Protein AF-A0A1X1XR29-F1 (afdb_monomer_lite)

Foldseek 3Di:
DEDQDPDDCVLCVLLVHDYDYCPADDPPPDQDQADEEEPVCCVPPPRVVVVQVVQPPPPRHFYWYFDDDDDPPAPPAKDKDKDFDDPSSLVSNLVSCVVVVHDSVPRDRIGITIGHPSNVVVVVVD

pLDDT: mean 74.14, std 12.96, range [48.75, 95.06]

Structure (mmCIF, N/CA/C/O backbone):
data_AF-A0A1X1XR29-F1
#
_entry.id   AF-A0A1X1XR29-F1
#
loop_
_atom_site.group_PDB
_atom_site.id
_atom_site.type_symbol
_atom_site.label_atom_id
_atom_site.label_alt_id
_atom_site.label_comp_id
_atom_site.label_asym_id
_atom_site.label_entity_id
_atom_site.label_seq_id
_atom_site.pdbx_PDB_ins_code
_atom_site.Cartn_x
_at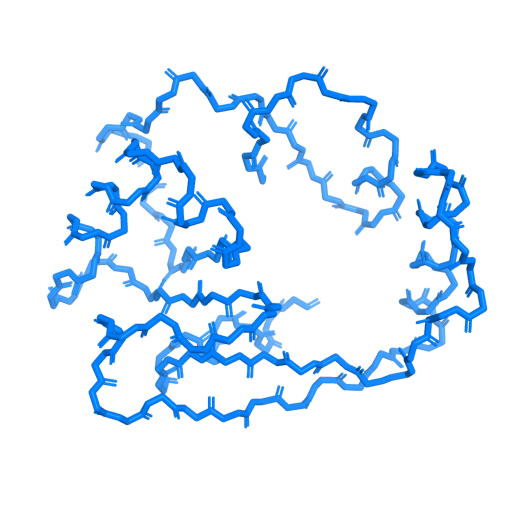om_site.Cartn_y
_atom_site.Cartn_z
_atom_site.occupancy
_atom_site.B_iso_or_equiv
_atom_site.auth_seq_id
_atom_site.auth_comp_id
_atom_site.auth_asym_id
_atom_site.auth_atom_id
_atom_site.pdbx_PDB_model_num
ATOM 1 N N . MET A 1 1 ? 1.483 7.419 -5.068 1.00 75.06 1 MET A N 1
ATOM 2 C CA . MET A 1 1 ? 1.705 5.954 -4.983 1.00 75.06 1 MET A CA 1
ATOM 3 C C . MET A 1 1 ? 2.216 5.482 -6.327 1.00 75.06 1 MET A C 1
ATOM 5 O O . MET A 1 1 ? 1.632 5.866 -7.328 1.00 75.06 1 MET A O 1
ATOM 9 N N . TYR A 1 2 ? 3.272 4.674 -6.364 1.00 73.75 2 TYR A N 1
ATOM 10 C CA . TYR A 1 2 ? 3.793 4.146 -7.624 1.00 73.75 2 TYR A CA 1
ATOM 11 C C . TYR A 1 2 ? 3.166 2.790 -7.955 1.00 73.75 2 TYR A C 1
ATOM 13 O O . TYR A 1 2 ? 3.081 1.921 -7.086 1.00 73.75 2 TYR A O 1
ATOM 21 N N . LEU A 1 3 ? 2.747 2.606 -9.205 1.00 71.94 3 LEU A N 1
ATOM 22 C CA . LEU A 1 3 ? 2.273 1.328 -9.734 1.00 71.94 3 LEU A CA 1
ATOM 23 C C . LEU A 1 3 ? 3.355 0.683 -10.596 1.00 71.94 3 LEU A C 1
ATOM 25 O O . LEU A 1 3 ? 3.926 1.340 -11.457 1.00 71.94 3 LEU A O 1
ATOM 29 N N . ALA A 1 4 ? 3.621 -0.606 -10.395 1.00 67.62 4 ALA A N 1
ATOM 30 C CA . ALA A 1 4 ? 4.598 -1.336 -11.209 1.00 67.62 4 ALA A CA 1
ATOM 31 C C . ALA A 1 4 ? 4.098 -1.634 -12.632 1.00 67.62 4 ALA A C 1
ATOM 33 O O . ALA A 1 4 ? 4.896 -1.809 -13.545 1.00 67.62 4 ALA A O 1
ATOM 34 N N . GLU A 1 5 ? 2.779 -1.674 -12.819 1.00 68.38 5 GLU A N 1
ATOM 35 C CA . GLU A 1 5 ? 2.125 -1.873 -14.109 1.00 68.38 5 GLU A CA 1
ATOM 36 C C . GLU A 1 5 ? 1.006 -0.846 -14.276 1.00 68.38 5 GLU A C 1
ATOM 38 O O . GLU A 1 5 ? 0.343 -0.474 -13.303 1.00 68.38 5 GLU A O 1
ATOM 43 N N . CYS A 1 6 ? 0.750 -0.422 -15.516 1.00 60.03 6 CYS A N 1
ATOM 44 C CA . CYS A 1 6 ? -0.409 0.402 -15.839 1.00 60.03 6 CYS A CA 1
ATOM 45 C C . CYS A 1 6 ? -1.663 -0.478 -15.779 1.00 60.03 6 CYS A C 1
ATOM 47 O O . CYS A 1 6 ? -2.039 -1.130 -16.754 1.00 60.03 6 CYS A O 1
ATOM 49 N N . ARG A 1 7 ? -2.274 -0.542 -14.596 1.00 67.19 7 ARG A N 1
ATOM 50 C CA . ARG A 1 7 ? -3.594 -1.132 -14.378 1.00 67.19 7 ARG A CA 1
ATOM 51 C C . ARG A 1 7 ? -4.606 -0.038 -14.100 1.00 67.19 7 ARG A C 1
ATOM 53 O O . ARG A 1 7 ? -4.249 1.094 -13.788 1.00 67.19 7 ARG A O 1
ATOM 60 N N . ASP A 1 8 ? -5.870 -0.423 -14.223 1.00 81.75 8 ASP A N 1
ATOM 61 C CA . ASP A 1 8 ? -7.010 0.362 -13.778 1.00 81.75 8 ASP A CA 1
ATOM 62 C C . ASP A 1 8 ? -6.758 0.939 -12.374 1.00 81.75 8 ASP A C 1
ATOM 64 O O . ASP A 1 8 ? -6.662 0.208 -11.390 1.00 81.75 8 ASP A O 1
ATOM 68 N N . ASP A 1 9 ? -6.617 2.259 -12.304 1.00 86.94 9 ASP A N 1
ATOM 69 C CA . ASP A 1 9 ? -6.292 3.026 -11.105 1.00 86.94 9 ASP A CA 1
ATOM 70 C C . ASP A 1 9 ? -7.549 3.451 -10.326 1.00 86.94 9 ASP A C 1
ATOM 72 O O . ASP A 1 9 ? -7.441 4.048 -9.250 1.00 86.94 9 ASP A O 1
ATOM 76 N N . ARG A 1 10 ? -8.756 3.121 -10.819 1.00 90.12 10 ARG A N 1
ATOM 77 C CA . ARG A 1 10 ? -10.022 3.392 -10.116 1.00 90.12 10 ARG A CA 1
ATOM 78 C C . ARG A 1 10 ? -10.021 2.900 -8.661 1.00 90.12 10 ARG A C 1
ATOM 80 O O . ARG A 1 10 ? -10.473 3.675 -7.817 1.00 90.12 10 ARG A O 1
ATOM 87 N N . PRO A 1 11 ? -9.507 1.698 -8.315 1.00 90.94 11 PRO A N 1
ATOM 88 C CA . PRO A 1 11 ? -9.437 1.259 -6.921 1.00 90.94 11 PRO A CA 1
ATOM 89 C C . PRO A 1 11 ? -8.642 2.222 -6.032 1.00 90.94 11 PRO A C 1
ATOM 91 O O . PRO A 1 11 ? -9.069 2.532 -4.924 1.00 90.94 11 PRO A O 1
ATOM 94 N N . LEU A 1 12 ? -7.522 2.755 -6.528 1.00 88.75 12 LEU A N 1
ATOM 95 C CA . LEU A 1 12 ? -6.669 3.682 -5.778 1.00 88.75 12 LEU A CA 1
ATOM 96 C C . LEU A 1 12 ? -7.330 5.048 -5.621 1.00 88.75 12 LEU A C 1
ATOM 98 O O . LEU A 1 12 ? -7.318 5.613 -4.530 1.00 88.75 12 LEU A O 1
ATOM 102 N N . ARG A 1 13 ? -7.998 5.532 -6.673 1.00 90.00 13 ARG A N 1
ATOM 103 C CA . ARG A 1 13 ? -8.789 6.766 -6.608 1.00 90.00 13 ARG A CA 1
ATOM 104 C C . ARG A 1 13 ? -9.925 6.674 -5.589 1.00 90.00 13 ARG A C 1
ATOM 106 O O . ARG A 1 13 ? -10.164 7.639 -4.871 1.00 90.00 13 ARG A O 1
ATOM 113 N N . ILE A 1 14 ? -10.593 5.522 -5.482 1.00 92.81 14 ILE A N 1
ATOM 114 C CA . ILE A 1 14 ? -11.631 5.279 -4.464 1.00 92.81 14 ILE A CA 1
ATOM 115 C C . ILE A 1 14 ? -11.049 5.344 -3.044 1.00 92.81 14 ILE A C 1
ATOM 117 O O . ILE A 1 14 ? -11.706 5.857 -2.142 1.00 92.81 14 ILE A O 1
ATOM 121 N N . LEU A 1 15 ? -9.812 4.879 -2.849 1.00 89.88 15 LEU A N 1
ATOM 122 C CA . LEU A 1 15 ? -9.086 5.002 -1.579 1.00 89.88 15 LEU A CA 1
ATOM 123 C C . LEU A 1 15 ? -8.538 6.418 -1.320 1.00 89.88 15 LEU A C 1
ATOM 125 O O . LEU A 1 15 ? -7.901 6.642 -0.297 1.00 89.88 15 LEU A O 1
ATOM 129 N N . GLY A 1 16 ? -8.759 7.375 -2.228 1.00 88.12 16 GLY A N 1
ATOM 130 C CA . GLY A 1 16 ? -8.219 8.733 -2.121 1.00 88.12 16 GLY A CA 1
ATOM 131 C C . GLY A 1 16 ? -6.724 8.832 -2.439 1.00 88.12 16 GLY A C 1
ATOM 132 O O . GLY A 1 16 ? -6.089 9.834 -2.112 1.00 88.12 16 GLY A O 1
ATOM 133 N N . VAL A 1 17 ? -6.148 7.810 -3.075 1.00 85.81 17 VAL A N 1
ATOM 134 C CA . VAL A 1 17 ? -4.725 7.747 -3.408 1.00 85.81 17 VAL A CA 1
ATOM 135 C C . VAL A 1 17 ? -4.500 8.208 -4.844 1.00 85.81 17 VAL A C 1
ATOM 137 O O . VAL A 1 17 ? -5.056 7.652 -5.790 1.00 85.81 17 VAL A O 1
ATOM 140 N N . ASN A 1 18 ? -3.611 9.187 -5.015 1.00 81.25 18 ASN A N 1
ATOM 141 C CA . ASN A 1 18 ? -3.089 9.548 -6.330 1.00 81.25 18 ASN A CA 1
ATOM 142 C C . ASN A 1 18 ? -1.977 8.570 -6.725 1.00 81.25 18 ASN A C 1
ATOM 144 O O . ASN A 1 18 ? -0.981 8.417 -6.002 1.00 81.25 18 ASN A O 1
ATOM 148 N N . SER A 1 19 ? -2.150 7.902 -7.863 1.00 79.44 19 SER A N 1
ATOM 149 C CA . SER A 1 19 ? -1.187 6.943 -8.392 1.00 79.44 19 SER A CA 1
ATOM 150 C C . SER A 1 19 ? -0.507 7.428 -9.661 1.00 79.44 19 SER A C 1
ATOM 152 O O . SER A 1 19 ? -1.134 8.054 -10.510 1.00 79.44 19 SER A O 1
ATOM 154 N N . GLU A 1 20 ? 0.757 7.066 -9.807 1.00 78.44 20 GLU A N 1
ATOM 155 C CA . GLU A 1 20 ? 1.561 7.292 -11.001 1.00 78.44 20 GLU A CA 1
ATOM 156 C C . GLU A 1 20 ? 2.272 5.990 -11.384 1.00 78.44 20 GLU A C 1
ATOM 158 O O . GLU A 1 20 ? 2.545 5.140 -10.530 1.00 78.44 20 GLU A O 1
ATOM 163 N N . LEU A 1 21 ? 2.525 5.787 -12.676 1.00 73.94 21 LEU A N 1
ATOM 164 C CA . LEU A 1 21 ? 3.261 4.614 -13.138 1.00 73.94 21 LEU A CA 1
ATOM 165 C C . LEU A 1 21 ? 4.730 4.746 -12.722 1.00 73.94 21 LEU A C 1
ATOM 167 O O . LEU A 1 21 ? 5.325 5.813 -12.867 1.00 73.94 21 LEU A O 1
ATOM 171 N N . LEU A 1 22 ? 5.314 3.665 -12.211 1.00 72.25 22 LEU A N 1
ATOM 172 C CA . LEU A 1 22 ? 6.728 3.628 -11.869 1.00 72.25 22 LEU A CA 1
ATOM 173 C C . LEU A 1 22 ? 7.573 3.616 -13.150 1.00 72.25 22 LEU A C 1
ATOM 175 O O . LEU A 1 22 ? 7.803 2.558 -13.726 1.00 72.25 22 LEU A O 1
ATOM 179 N N . ASP A 1 23 ? 8.077 4.781 -13.551 1.00 68.38 23 ASP A N 1
ATOM 180 C CA . ASP A 1 23 ? 9.037 4.943 -14.661 1.00 68.38 23 ASP A CA 1
ATOM 181 C C . ASP A 1 23 ? 10.492 5.082 -14.153 1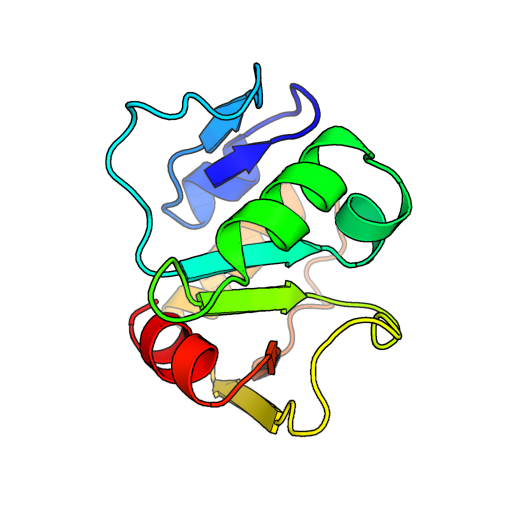.00 68.38 23 ASP A C 1
ATOM 183 O O . ASP A 1 23 ? 11.375 5.657 -14.785 1.00 68.38 23 ASP A O 1
ATOM 187 N N . GLY A 1 24 ? 10.738 4.567 -12.943 1.00 66.69 24 GLY A N 1
ATOM 188 C CA . GLY A 1 24 ? 11.986 4.715 -12.198 1.00 66.69 24 GLY A CA 1
ATOM 189 C C . GLY A 1 24 ? 11.888 5.733 -11.060 1.00 66.69 24 GLY A C 1
ATOM 190 O O . GLY A 1 24 ? 11.010 6.592 -11.018 1.00 66.69 24 GLY A O 1
ATOM 191 N N . PHE A 1 25 ? 12.801 5.621 -10.096 1.00 67.50 25 PHE A N 1
ATOM 192 C CA . PHE A 1 25 ? 12.896 6.563 -8.985 1.00 67.50 25 PHE A CA 1
ATOM 193 C C . PHE A 1 25 ? 13.922 7.645 -9.335 1.00 67.50 25 PHE A C 1
ATOM 195 O O . PHE A 1 25 ? 15.123 7.376 -9.367 1.00 67.50 25 PHE A O 1
ATOM 202 N N . SER A 1 26 ? 13.469 8.870 -9.614 1.00 60.12 26 SER A N 1
ATOM 203 C CA . SER A 1 26 ? 14.386 10.003 -9.790 1.00 60.12 26 SER A CA 1
ATOM 204 C C . SER A 1 26 ? 15.034 10.361 -8.451 1.00 60.12 26 SER A C 1
ATOM 206 O O . SER A 1 26 ? 14.339 10.564 -7.454 1.00 60.12 26 SER A O 1
ATOM 208 N N . SER A 1 27 ? 16.363 10.497 -8.423 1.00 55.84 27 SER A N 1
ATOM 209 C CA . SER A 1 27 ? 17.103 10.930 -7.229 1.00 55.84 27 SER A CA 1
ATOM 210 C C . SER A 1 27 ? 16.795 12.371 -6.800 1.00 55.84 27 SER A C 1
ATOM 212 O O . SER A 1 27 ? 17.175 12.767 -5.697 1.00 55.84 27 SER A O 1
ATOM 214 N N . GLU A 1 28 ? 16.150 13.153 -7.674 1.00 53.91 28 GLU A N 1
ATOM 215 C CA . GLU A 1 28 ? 15.861 14.582 -7.486 1.00 53.91 28 GLU A CA 1
ATOM 216 C C . GLU A 1 28 ? 14.417 14.872 -7.053 1.00 53.91 28 GLU A C 1
ATOM 218 O O . GLU A 1 28 ? 14.118 15.988 -6.624 1.00 53.91 28 GLU A O 1
ATOM 223 N N . ALA A 1 29 ? 13.516 13.885 -7.120 1.00 57.09 29 ALA A N 1
ATOM 224 C CA . ALA A 1 29 ? 12.172 14.040 -6.579 1.00 57.09 29 ALA A CA 1
ATOM 225 C C . ALA A 1 29 ? 12.235 14.216 -5.051 1.00 57.09 29 ALA A C 1
ATOM 227 O O . ALA A 1 29 ? 13.106 13.662 -4.373 1.00 57.09 29 ALA A O 1
ATOM 228 N N . ARG A 1 30 ? 11.307 15.012 -4.503 1.00 57.88 30 ARG A N 1
ATOM 229 C CA . ARG A 1 30 ? 11.157 15.255 -3.061 1.00 57.88 30 ARG A CA 1
ATOM 230 C C . ARG A 1 30 ? 11.212 13.910 -2.322 1.00 57.88 30 ARG A C 1
ATOM 232 O O . ARG A 1 30 ? 10.380 13.043 -2.572 1.00 57.88 30 ARG A O 1
ATOM 239 N N . ARG A 1 31 ? 12.227 13.726 -1.472 1.00 66.31 31 ARG A N 1
ATOM 240 C CA . ARG A 1 31 ? 12.467 12.445 -0.793 1.00 66.31 31 ARG A CA 1
ATOM 241 C C . ARG A 1 31 ? 11.282 12.121 0.121 1.00 66.31 31 ARG A C 1
ATOM 243 O O . ARG A 1 31 ? 10.900 13.002 0.891 1.00 66.31 31 ARG A O 1
ATOM 250 N N . PRO A 1 32 ? 10.692 10.921 0.019 1.00 69.56 32 PRO A N 1
ATOM 251 C CA . PRO A 1 32 ? 9.575 10.545 0.869 1.00 69.56 32 PRO A CA 1
ATOM 252 C C . PRO A 1 32 ? 10.058 10.287 2.298 1.00 69.56 32 PRO A C 1
ATOM 254 O O . PRO A 1 32 ? 11.141 9.737 2.490 1.00 69.56 32 PRO A O 1
ATOM 257 N N . ASP A 1 33 ? 9.237 10.642 3.286 1.00 70.19 33 ASP A N 1
ATOM 258 C CA . ASP A 1 33 ? 9.507 10.323 4.693 1.00 70.19 33 ASP A CA 1
ATOM 259 C C . ASP A 1 33 ? 9.416 8.805 4.953 1.00 70.19 33 ASP A C 1
ATOM 261 O O . ASP A 1 33 ? 10.148 8.271 5.783 1.00 70.19 33 ASP A O 1
ATOM 265 N N . ALA A 1 34 ? 8.582 8.088 4.185 1.00 72.00 34 ALA A N 1
ATOM 266 C CA . ALA A 1 34 ? 8.466 6.632 4.237 1.00 72.00 34 ALA A CA 1
ATOM 267 C C . ALA A 1 34 ? 8.156 5.998 2.870 1.00 72.00 34 ALA A C 1
ATOM 269 O O . ALA A 1 34 ? 7.487 6.589 2.020 1.00 72.00 34 ALA A O 1
ATOM 270 N N . ILE A 1 35 ? 8.607 4.757 2.680 1.00 75.00 35 ILE A N 1
ATOM 271 C CA . ILE A 1 35 ? 8.364 3.931 1.496 1.00 75.00 35 ILE A CA 1
ATOM 272 C C . ILE A 1 35 ? 7.770 2.593 1.938 1.00 75.00 35 ILE A C 1
ATOM 274 O O . ILE A 1 35 ? 8.321 1.894 2.787 1.00 75.00 35 ILE A O 1
ATOM 278 N N . ILE A 1 36 ? 6.657 2.208 1.313 1.00 76.75 36 ILE A N 1
ATOM 279 C CA . ILE A 1 36 ? 5.974 0.938 1.571 1.00 76.75 36 ILE A CA 1
ATOM 280 C C . ILE A 1 36 ? 5.789 0.196 0.246 1.00 76.75 36 ILE A C 1
ATOM 282 O O . ILE A 1 36 ? 5.319 0.780 -0.729 1.00 76.75 36 ILE A O 1
ATOM 286 N N . ALA A 1 37 ? 6.148 -1.088 0.199 1.00 76.06 37 ALA A N 1
ATOM 287 C CA . ALA A 1 37 ? 5.944 -1.953 -0.969 1.00 76.06 37 ALA A CA 1
ATOM 288 C C . ALA A 1 37 ? 5.253 -3.255 -0.567 1.00 76.06 37 ALA A C 1
ATOM 290 O O . ALA A 1 37 ? 5.374 -3.697 0.572 1.00 76.06 37 ALA A O 1
ATOM 291 N N . SER A 1 38 ? 4.547 -3.907 -1.492 1.00 77.50 38 SER A N 1
ATOM 292 C CA . SER A 1 38 ? 4.053 -5.262 -1.230 1.00 77.50 38 SER A CA 1
ATOM 293 C C . SER A 1 38 ? 5.215 -6.262 -1.195 1.00 77.50 38 SER A C 1
ATOM 295 O O . SER A 1 38 ? 6.214 -6.079 -1.898 1.00 77.50 38 SER A O 1
ATOM 297 N N . SER A 1 39 ? 5.107 -7.336 -0.406 1.00 74.56 39 SER A N 1
ATOM 298 C CA . SER A 1 39 ? 6.164 -8.366 -0.372 1.00 74.56 39 SER A CA 1
ATOM 299 C C . SER A 1 39 ? 6.373 -9.037 -1.724 1.00 74.56 39 SER A C 1
ATOM 301 O O . SER A 1 39 ? 7.517 -9.281 -2.100 1.00 74.56 39 SER A O 1
ATOM 303 N N . ALA A 1 40 ? 5.292 -9.256 -2.478 1.00 76.62 40 ALA A N 1
ATOM 304 C CA . ALA A 1 40 ? 5.358 -9.747 -3.850 1.00 76.62 40 ALA A CA 1
ATOM 305 C C . ALA A 1 40 ? 6.193 -8.805 -4.730 1.00 76.62 40 ALA A C 1
ATOM 307 O O . ALA A 1 40 ? 7.171 -9.232 -5.336 1.00 76.62 40 ALA A O 1
ATOM 308 N N . LEU A 1 41 ? 5.899 -7.498 -4.709 1.00 75.81 41 LEU A N 1
ATOM 309 C CA . LEU A 1 41 ? 6.623 -6.528 -5.530 1.00 75.81 41 LEU A CA 1
ATOM 310 C C . LEU A 1 41 ? 8.096 -6.403 -5.120 1.00 75.81 41 LEU A C 1
ATOM 312 O O . LEU A 1 41 ? 8.970 -6.316 -5.977 1.00 75.81 41 LEU A O 1
ATOM 316 N N . PHE A 1 42 ? 8.392 -6.443 -3.821 1.00 76.94 42 PHE A N 1
ATOM 317 C CA . PHE A 1 42 ? 9.767 -6.459 -3.318 1.00 76.94 42 PHE A CA 1
ATOM 318 C C . PHE A 1 42 ? 10.540 -7.722 -3.765 1.00 76.94 42 PHE A C 1
ATOM 320 O O . PHE A 1 42 ? 11.738 -7.672 -4.082 1.00 76.94 42 PHE A O 1
ATOM 327 N N . GLY A 1 43 ? 9.855 -8.868 -3.812 1.00 76.62 43 GLY A N 1
ATOM 328 C CA . GLY A 1 43 ? 10.401 -10.150 -4.260 1.00 76.62 43 GLY A CA 1
ATOM 329 C C . GLY A 1 43 ? 10.607 -10.249 -5.775 1.00 76.62 43 GLY A C 1
ATOM 330 O O . GLY A 1 43 ? 11.583 -10.861 -6.213 1.00 76.62 43 GLY A O 1
ATOM 331 N N . GLU A 1 44 ? 9.752 -9.608 -6.569 1.00 81.69 44 GLU A N 1
ATOM 332 C CA . GLU A 1 44 ? 9.711 -9.771 -8.028 1.00 81.69 44 GLU A CA 1
ATOM 333 C C . GLU A 1 44 ? 10.387 -8.626 -8.801 1.00 81.69 44 GLU A C 1
ATOM 335 O O . GLU A 1 44 ? 10.889 -8.849 -9.901 1.00 81.69 44 GLU A O 1
ATOM 340 N N . ASN A 1 45 ? 10.466 -7.414 -8.238 1.00 80.00 45 ASN A N 1
ATOM 341 C CA . ASN A 1 45 ? 10.963 -6.231 -8.945 1.00 80.00 45 ASN A CA 1
ATOM 342 C C . ASN A 1 45 ? 12.340 -5.767 -8.423 1.00 80.00 45 ASN A C 1
ATOM 344 O O . ASN A 1 45 ? 12.484 -5.263 -7.305 1.00 80.00 45 ASN A O 1
ATOM 348 N N . ASN A 1 46 ? 13.373 -5.908 -9.260 1.00 80.75 46 ASN A N 1
ATOM 349 C CA . ASN A 1 46 ? 14.754 -5.534 -8.935 1.00 80.75 46 ASN A CA 1
ATOM 350 C C . ASN A 1 46 ? 14.956 -4.019 -8.749 1.00 80.75 46 ASN A C 1
ATOM 352 O O . ASN A 1 46 ? 15.770 -3.625 -7.916 1.00 80.75 46 ASN A O 1
ATOM 356 N N . VAL A 1 47 ? 14.214 -3.177 -9.477 1.00 80.56 47 VAL A N 1
ATOM 357 C CA . VAL A 1 47 ? 14.265 -1.711 -9.345 1.00 80.56 47 VAL A CA 1
ATOM 358 C C . VAL A 1 47 ? 13.713 -1.282 -7.987 1.00 80.56 47 VAL A C 1
ATOM 360 O O . VAL A 1 47 ? 14.338 -0.484 -7.290 1.00 80.56 47 VAL A O 1
ATOM 363 N N . VAL A 1 48 ? 12.585 -1.866 -7.568 1.00 78.69 48 VAL A N 1
ATOM 364 C CA . VAL A 1 48 ? 11.995 -1.631 -6.238 1.00 78.69 48 VAL A CA 1
ATOM 365 C C . VAL A 1 48 ? 12.956 -2.073 -5.137 1.00 78.69 48 VAL A C 1
ATOM 367 O O . VAL A 1 48 ? 13.170 -1.330 -4.182 1.00 78.69 48 VAL A O 1
ATOM 370 N N . ARG A 1 49 ? 13.597 -3.238 -5.284 1.00 81.56 49 ARG A N 1
ATOM 371 C CA . ARG A 1 49 ? 14.577 -3.725 -4.304 1.00 81.56 49 ARG A CA 1
ATOM 372 C C . ARG A 1 49 ? 15.793 -2.810 -4.180 1.00 81.56 49 ARG A C 1
ATOM 374 O O . ARG A 1 49 ? 16.155 -2.443 -3.068 1.00 81.56 49 ARG A O 1
ATOM 381 N N . ALA A 1 50 ? 16.388 -2.412 -5.304 1.00 80.25 50 ALA A N 1
ATOM 382 C CA . ALA A 1 50 ? 17.543 -1.517 -5.311 1.00 80.25 50 ALA A CA 1
ATOM 383 C C . ALA A 1 50 ? 17.211 -0.156 -4.675 1.00 80.25 50 ALA A C 1
ATOM 385 O O . ALA A 1 50 ? 18.012 0.387 -3.916 1.00 80.25 50 ALA A O 1
ATOM 386 N N . TYR A 1 51 ? 16.009 0.369 -4.930 1.00 78.12 51 TYR A N 1
ATOM 387 C CA . TYR A 1 51 ? 15.540 1.603 -4.304 1.00 78.12 51 TYR A CA 1
ATOM 388 C C . TYR A 1 51 ? 15.339 1.450 -2.793 1.00 78.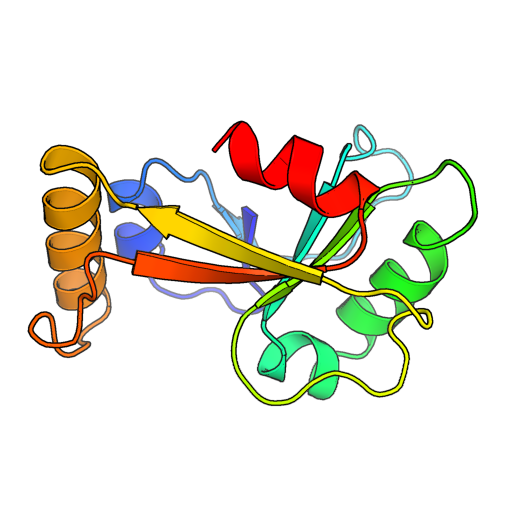12 51 TYR A C 1
ATOM 390 O O . TYR A 1 51 ? 15.786 2.298 -2.023 1.00 78.12 51 TYR A O 1
ATOM 398 N N . PHE A 1 52 ? 14.734 0.348 -2.344 1.00 76.50 52 PHE A N 1
ATOM 399 C CA . PHE A 1 52 ? 14.595 0.040 -0.918 1.00 76.50 52 PHE A CA 1
ATOM 400 C C . PHE A 1 52 ? 15.958 -0.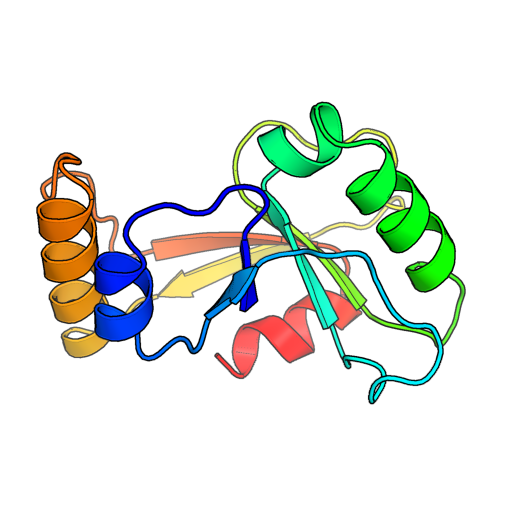020 -0.216 1.00 76.50 52 PHE A C 1
ATOM 402 O O . PHE A 1 52 ? 16.123 0.594 0.834 1.00 76.50 52 PHE A O 1
ATOM 409 N N . GLU A 1 53 ? 16.947 -0.691 -0.810 1.00 76.56 53 GLU A N 1
ATOM 410 C CA . GLU A 1 53 ? 18.307 -0.797 -0.261 1.00 76.56 53 GLU A CA 1
ATOM 411 C C . GLU A 1 53 ? 19.047 0.555 -0.222 1.00 76.56 53 GLU A C 1
ATOM 413 O O . GLU A 1 53 ? 19.768 0.849 0.738 1.00 76.56 53 GLU A O 1
ATOM 418 N N . ASP A 1 54 ? 18.870 1.408 -1.237 1.00 75.19 54 ASP A N 1
ATOM 419 C CA . ASP A 1 54 ? 19.478 2.745 -1.262 1.00 75.19 54 ASP A CA 1
ATOM 420 C C . ASP A 1 54 ? 18.813 3.711 -0.266 1.00 75.19 54 ASP A C 1
ATOM 422 O O . ASP A 1 54 ? 19.472 4.601 0.289 1.00 75.19 54 ASP A O 1
ATOM 426 N N . THR A 1 55 ? 17.516 3.531 -0.002 1.00 71.44 55 THR A N 1
ATOM 427 C CA . THR A 1 55 ? 16.753 4.414 0.890 1.00 71.44 55 THR A CA 1
ATOM 428 C C . THR A 1 55 ? 16.740 3.942 2.344 1.00 71.44 55 THR A C 1
ATOM 430 O O . THR A 1 55 ? 16.629 4.773 3.237 1.00 71.44 55 THR A O 1
ATOM 433 N N . SER A 1 56 ? 17.009 2.660 2.616 1.00 67.38 56 SER A N 1
ATOM 434 C CA . SER A 1 56 ? 17.136 2.119 3.980 1.00 67.38 56 SER A CA 1
ATOM 435 C C . SER A 1 56 ? 18.438 2.508 4.697 1.00 67.38 56 SER A C 1
ATOM 437 O O . SER A 1 56 ? 18.730 2.013 5.790 1.00 67.38 56 SER A O 1
ATOM 439 N N . ARG A 1 57 ? 19.291 3.336 4.077 1.00 67.56 57 ARG A N 1
ATOM 440 C CA . ARG A 1 57 ? 20.500 3.852 4.735 1.00 67.56 57 ARG A CA 1
ATOM 441 C C . ARG A 1 57 ? 20.098 4.766 5.900 1.00 67.56 57 ARG A C 1
ATOM 443 O O . ARG A 1 57 ? 19.064 5.426 5.818 1.00 67.56 57 ARG A O 1
ATOM 450 N N . PRO A 1 58 ? 20.912 4.851 6.968 1.00 61.69 58 PRO A N 1
ATOM 451 C CA . PRO A 1 58 ? 20.586 5.687 8.118 1.00 61.69 58 PRO A CA 1
ATOM 452 C C . PRO A 1 58 ? 20.219 7.114 7.687 1.00 61.69 58 PRO A C 1
ATOM 454 O O . PRO A 1 58 ? 20.972 7.734 6.933 1.00 61.69 58 PRO A O 1
ATOM 457 N N . ASN A 1 59 ? 19.091 7.624 8.196 1.00 61.53 59 ASN A N 1
ATOM 458 C CA . ASN A 1 59 ? 18.623 9.002 8.001 1.00 61.53 59 ASN A CA 1
ATOM 459 C C . ASN A 1 59 ? 18.100 9.352 6.585 1.00 61.53 59 ASN A C 1
ATOM 461 O O . ASN A 1 59 ? 18.177 10.516 6.189 1.00 61.53 59 ASN A O 1
ATOM 465 N N . ARG A 1 60 ? 17.623 8.370 5.797 1.00 67.88 60 ARG A N 1
ATOM 466 C CA . ARG A 1 60 ? 17.113 8.602 4.429 1.00 67.88 60 ARG A CA 1
ATOM 467 C C . ARG A 1 60 ? 15.592 8.513 4.269 1.00 67.88 60 ARG A C 1
ATOM 469 O O . ARG A 1 60 ? 15.020 9.503 3.829 1.00 67.88 60 ARG A O 1
ATOM 476 N N . ALA A 1 61 ? 14.976 7.371 4.558 1.00 69.94 61 ALA A N 1
ATOM 477 C CA . ALA A 1 61 ? 13.524 7.203 4.638 1.00 69.94 61 ALA A CA 1
ATOM 478 C C . ALA A 1 61 ? 13.205 5.946 5.446 1.00 69.94 61 ALA A C 1
ATOM 480 O O . ALA A 1 61 ? 14.010 5.008 5.476 1.00 69.94 61 ALA A O 1
ATOM 481 N N . ASP A 1 62 ? 12.021 5.917 6.037 1.00 69.69 62 ASP A N 1
ATOM 482 C CA . ASP A 1 62 ? 11.525 4.726 6.707 1.00 69.69 62 ASP A CA 1
ATOM 483 C C . ASP A 1 62 ? 10.986 3.720 5.685 1.00 69.69 62 ASP A C 1
ATOM 485 O O . ASP A 1 62 ? 10.437 4.101 4.650 1.00 69.69 62 ASP A O 1
ATOM 489 N N . VAL A 1 63 ? 11.178 2.422 5.925 1.00 71.19 63 VAL A N 1
ATOM 490 C CA . VAL A 1 63 ? 10.909 1.385 4.922 1.00 71.19 63 VAL A CA 1
ATOM 491 C C . VAL A 1 63 ? 10.097 0.233 5.514 1.00 71.19 63 VAL A C 1
ATOM 493 O O . VAL A 1 63 ? 10.553 -0.470 6.416 1.00 71.19 63 VAL A O 1
ATOM 496 N N . ALA A 1 64 ? 8.921 -0.030 4.937 1.00 72.88 64 ALA A N 1
ATOM 497 C CA . ALA A 1 64 ? 8.042 -1.128 5.344 1.00 72.88 64 ALA A CA 1
ATOM 498 C C . ALA A 1 64 ? 7.601 -2.011 4.166 1.00 72.88 64 ALA A C 1
ATOM 500 O O . ALA A 1 64 ? 7.598 -1.598 3.004 1.00 72.88 64 ALA A O 1
ATOM 501 N N . VAL A 1 65 ? 7.206 -3.251 4.472 1.00 70.31 65 VAL A N 1
ATOM 502 C CA . VAL A 1 65 ? 6.670 -4.194 3.481 1.00 70.31 65 VAL A CA 1
ATOM 503 C C . VAL A 1 65 ? 5.296 -4.699 3.916 1.00 70.31 65 VAL A C 1
ATOM 505 O O . VAL A 1 65 ? 5.109 -5.116 5.058 1.00 70.31 65 VAL A O 1
ATOM 508 N N . TRP A 1 66 ? 4.335 -4.672 2.991 1.00 72.44 66 TRP A N 1
ATOM 509 C CA . TRP A 1 66 ? 2.941 -5.049 3.211 1.00 72.44 66 TRP A CA 1
ATOM 510 C C . TRP A 1 66 ? 2.600 -6.432 2.634 1.00 72.44 66 TRP A C 1
ATOM 512 O O . TRP A 1 66 ? 2.941 -6.746 1.490 1.00 72.44 66 TRP A O 1
ATOM 522 N N . GLY A 1 67 ? 1.859 -7.233 3.408 1.00 63.03 67 GLY A N 1
ATOM 523 C CA . GLY A 1 67 ? 1.385 -8.567 3.020 1.00 63.03 67 GLY A CA 1
ATOM 524 C C . GLY A 1 67 ? 2.487 -9.634 2.918 1.00 63.03 67 GLY A C 1
ATOM 525 O O . GLY A 1 67 ? 3.666 -9.321 2.785 1.00 63.03 67 GLY A O 1
ATOM 526 N N . GLY A 1 68 ? 2.112 -10.917 2.956 1.00 64.69 68 GLY A N 1
ATOM 527 C CA . GLY A 1 68 ? 3.029 -12.059 2.792 1.00 64.69 68 GLY A CA 1
ATOM 528 C C . GLY A 1 68 ? 3.988 -12.330 3.964 1.00 64.69 68 GLY A C 1
ATOM 529 O O . GLY A 1 68 ? 3.824 -11.811 5.075 1.00 64.69 68 GLY A O 1
ATOM 530 N N . GLU A 1 69 ? 4.970 -13.206 3.727 1.00 53.03 69 GLU A N 1
ATOM 531 C CA . GLU A 1 69 ? 6.011 -13.537 4.706 1.00 53.03 69 GLU A CA 1
ATOM 532 C C . GLU A 1 69 ? 7.102 -12.461 4.774 1.00 53.03 69 GLU A C 1
ATOM 534 O O . GLU A 1 69 ? 7.372 -11.732 3.820 1.00 53.03 69 GLU A O 1
ATOM 539 N N . ARG A 1 70 ? 7.726 -12.361 5.951 1.00 55.28 70 ARG A N 1
ATOM 540 C CA . ARG A 1 70 ? 8.778 -11.395 6.272 1.00 55.28 70 ARG A CA 1
ATOM 541 C C . ARG A 1 70 ? 9.918 -11.459 5.237 1.00 55.28 70 ARG A C 1
ATOM 543 O O . ARG A 1 70 ? 10.569 -12.499 5.142 1.00 55.28 70 ARG A O 1
ATOM 550 N N . PRO A 1 71 ? 10.276 -10.351 4.564 1.00 54.22 71 PRO A N 1
ATOM 551 C CA . PRO A 1 71 ? 11.532 -10.290 3.832 1.00 54.22 71 PRO A CA 1
ATOM 552 C C . PRO A 1 71 ? 12.701 -10.452 4.814 1.00 54.22 71 PRO A C 1
ATOM 554 O O . PRO A 1 71 ? 12.822 -9.693 5.780 1.00 54.22 71 PRO A O 1
ATOM 557 N N . LEU A 1 72 ? 13.580 -11.427 4.561 1.00 52.06 72 LEU A N 1
ATOM 558 C CA . LEU A 1 72 ? 14.751 -11.750 5.397 1.00 52.06 72 LEU A CA 1
ATOM 559 C C . LEU A 1 72 ? 15.704 -10.556 5.623 1.00 52.06 72 LEU A C 1
ATOM 561 O O . LEU A 1 72 ? 16.481 -10.569 6.575 1.00 52.06 72 LEU A O 1
ATOM 565 N N . ASN A 1 73 ? 15.607 -9.516 4.789 1.00 53.66 73 ASN A N 1
ATOM 566 C CA . ASN A 1 73 ? 16.503 -8.359 4.780 1.00 53.66 73 ASN A CA 1
ATOM 567 C C . ASN A 1 73 ? 16.023 -7.168 5.634 1.00 53.66 73 ASN A C 1
ATOM 569 O O . ASN A 1 73 ? 16.766 -6.199 5.777 1.00 53.66 73 ASN A O 1
ATOM 573 N N . LEU A 1 74 ? 14.820 -7.210 6.227 1.00 56.28 74 LEU A N 1
ATOM 574 C CA . LEU A 1 74 ? 14.400 -6.171 7.178 1.00 56.28 74 LEU A CA 1
ATOM 575 C C . LEU A 1 74 ? 15.189 -6.316 8.491 1.00 56.28 74 LEU A C 1
ATOM 577 O O . LEU A 1 74 ? 15.244 -7.408 9.075 1.00 56.28 74 LEU A O 1
ATOM 581 N N . ARG A 1 75 ? 15.808 -5.211 8.947 1.00 54.50 75 ARG A N 1
ATOM 582 C CA . ARG A 1 75 ? 16.659 -5.136 10.154 1.00 54.50 75 ARG A CA 1
ATOM 583 C C . ARG A 1 75 ? 15.996 -5.864 11.337 1.00 54.50 75 ARG A C 1
ATOM 585 O O . ARG A 1 75 ? 14.776 -5.845 11.501 1.00 54.50 75 ARG A O 1
ATOM 592 N N . ARG A 1 76 ? 16.794 -6.537 12.182 1.00 50.06 76 ARG A N 1
ATOM 593 C CA . ARG A 1 76 ? 16.284 -7.150 13.428 1.00 50.06 76 ARG A CA 1
ATOM 594 C C . ARG A 1 76 ? 15.591 -6.059 14.259 1.00 50.06 76 ARG A C 1
ATOM 596 O O . ARG A 1 76 ? 16.259 -5.101 14.625 1.00 50.06 76 ARG A O 1
ATOM 603 N N . GLY A 1 77 ? 14.293 -6.216 14.532 1.00 55.12 77 GLY A N 1
ATOM 604 C CA . GLY A 1 77 ? 13.494 -5.236 15.284 1.00 55.12 77 GLY A CA 1
ATOM 605 C C . GLY A 1 77 ? 12.160 -4.836 14.648 1.00 55.12 77 GLY A C 1
ATOM 606 O O . GLY A 1 77 ? 11.451 -4.036 15.243 1.00 55.12 77 GLY A O 1
ATOM 607 N N . ALA A 1 78 ? 11.796 -5.376 13.478 1.00 57.62 78 ALA A N 1
ATOM 608 C CA . ALA A 1 78 ? 10.513 -5.049 12.860 1.00 57.62 78 ALA A CA 1
ATOM 609 C C . ALA A 1 78 ? 9.322 -5.415 13.773 1.00 57.62 78 ALA A C 1
ATOM 611 O O . ALA A 1 78 ? 9.207 -6.571 14.192 1.00 57.62 78 ALA A O 1
ATOM 612 N N . GLN A 1 79 ? 8.463 -4.441 14.086 1.00 65.06 79 GLN A N 1
ATOM 613 C CA . GLN A 1 79 ? 7.268 -4.640 14.912 1.00 65.06 79 GLN A CA 1
ATOM 614 C C . GLN A 1 79 ? 6.048 -4.961 14.031 1.00 65.06 79 GLN A C 1
ATOM 616 O O . GLN A 1 79 ? 6.130 -4.992 12.801 1.00 65.06 79 GLN A O 1
ATOM 621 N N . GLN A 1 80 ? 4.919 -5.269 14.661 1.00 72.31 80 GLN A N 1
ATOM 622 C CA . GLN A 1 80 ? 3.623 -5.395 14.002 1.00 72.31 80 GLN A CA 1
ATOM 623 C C . GLN A 1 80 ? 2.732 -4.262 14.515 1.00 72.31 80 GLN A C 1
ATOM 625 O O . GLN A 1 80 ? 2.601 -4.107 15.727 1.00 72.31 80 GLN A O 1
ATOM 630 N N . LEU A 1 81 ? 2.128 -3.491 13.611 1.00 72.12 81 LEU A N 1
ATOM 631 C CA . LEU A 1 81 ? 1.163 -2.441 13.937 1.00 72.12 81 LEU A CA 1
ATOM 632 C C . LEU A 1 81 ? -0.206 -2.828 13.391 1.00 72.12 81 LEU A C 1
ATOM 634 O O . LEU A 1 81 ? -0.359 -3.082 12.200 1.00 72.12 81 LEU A O 1
ATOM 638 N N . GLU A 1 82 ? -1.200 -2.837 14.268 1.00 80.44 82 GLU A N 1
ATOM 639 C CA . GLU A 1 82 ? -2.597 -3.033 13.900 1.00 80.44 82 GLU A CA 1
ATOM 640 C C . GLU A 1 82 ? -3.288 -1.672 13.793 1.00 80.44 82 GLU A C 1
ATOM 642 O O . GLU A 1 82 ? -3.339 -0.911 14.759 1.00 80.44 82 GLU A O 1
ATOM 647 N N . HIS A 1 83 ? -3.823 -1.361 12.616 1.00 80.12 83 HIS A N 1
ATOM 648 C CA . HIS A 1 83 ? -4.606 -0.160 12.363 1.00 80.12 83 HIS A CA 1
ATOM 649 C C . HIS A 1 83 ? -6.078 -0.536 12.200 1.00 80.12 83 HIS A C 1
ATOM 651 O O . HIS A 1 83 ? -6.445 -1.322 11.326 1.00 80.12 83 HIS A O 1
ATOM 657 N N . ARG A 1 84 ? -6.947 0.035 13.038 1.00 87.81 84 ARG A N 1
ATOM 658 C CA . ARG A 1 84 ? -8.390 -0.201 12.955 1.00 87.81 84 ARG A CA 1
ATOM 659 C C . ARG A 1 84 ? -9.031 0.783 11.985 1.00 87.81 84 ARG A C 1
ATOM 661 O O . ARG A 1 84 ? -9.095 1.978 12.262 1.00 87.81 84 ARG A O 1
ATOM 668 N N . LEU A 1 85 ? -9.601 0.259 10.907 1.00 87.31 85 LEU A N 1
ATOM 669 C CA . LEU A 1 85 ? -10.294 1.062 9.911 1.00 87.31 85 LEU A CA 1
ATOM 670 C C . LEU A 1 85 ? -11.581 1.669 10.481 1.00 87.31 85 LEU A C 1
ATOM 672 O O . LEU A 1 85 ? -12.408 0.994 11.108 1.00 87.31 85 LEU A O 1
ATOM 676 N N . SER A 1 86 ? -11.789 2.955 10.199 1.00 91.56 86 SER A N 1
ATOM 677 C CA . SER A 1 86 ? -13.064 3.623 10.459 1.00 91.56 86 SER A CA 1
ATOM 678 C C . SER A 1 86 ? -14.188 3.044 9.587 1.00 91.56 86 SER A C 1
ATOM 680 O O . SER A 1 86 ? -13.954 2.350 8.594 1.00 91.56 86 SER A O 1
ATOM 682 N N . ALA A 1 87 ? -15.444 3.359 9.921 1.00 92.31 87 ALA A N 1
ATOM 683 C CA . ALA A 1 87 ? -16.589 2.952 9.101 1.00 92.31 87 ALA A CA 1
ATOM 684 C C . ALA A 1 87 ? -16.494 3.493 7.660 1.00 92.31 87 ALA A C 1
ATOM 686 O O . ALA A 1 87 ? -16.790 2.763 6.715 1.00 92.31 87 ALA A O 1
ATOM 687 N N . ALA A 1 88 ? -16.032 4.738 7.497 1.00 92.19 88 ALA A N 1
ATOM 688 C CA . ALA A 1 88 ? -15.815 5.348 6.188 1.00 92.19 88 ALA A CA 1
ATOM 689 C C . ALA A 1 88 ? -14.671 4.662 5.425 1.00 92.19 88 ALA A C 1
ATOM 691 O O . ALA A 1 88 ? -14.849 4.294 4.266 1.00 92.19 88 ALA A O 1
ATOM 692 N N . ALA A 1 89 ? -13.536 4.410 6.087 1.00 89.81 89 ALA A N 1
ATOM 693 C CA . ALA A 1 89 ? -12.396 3.727 5.475 1.00 89.81 89 ALA A CA 1
ATOM 694 C C . ALA A 1 89 ? -12.769 2.315 4.993 1.00 89.81 89 ALA A C 1
ATOM 696 O O . ALA A 1 89 ? -12.443 1.933 3.870 1.00 89.81 89 ALA A O 1
ATOM 697 N N . ARG A 1 90 ? -13.550 1.568 5.787 1.00 93.38 90 ARG A N 1
ATOM 698 C CA . ARG A 1 90 ? -14.105 0.271 5.369 1.00 93.38 90 ARG A CA 1
ATOM 699 C C . ARG A 1 90 ? -14.999 0.384 4.136 1.00 93.38 90 ARG A C 1
ATOM 701 O O . ARG A 1 90 ? -14.890 -0.446 3.241 1.00 93.38 90 ARG A O 1
ATOM 708 N N . ALA A 1 91 ? -15.870 1.392 4.078 1.00 94.12 91 ALA A N 1
ATOM 709 C CA . ALA A 1 91 ? -16.753 1.592 2.931 1.00 94.12 91 ALA A CA 1
ATOM 710 C C . ALA A 1 91 ? -15.960 1.887 1.647 1.00 94.12 91 ALA A C 1
ATOM 712 O O . ALA A 1 91 ? -16.223 1.266 0.616 1.00 94.12 91 ALA A O 1
ATOM 713 N N . PHE A 1 92 ? -14.952 2.764 1.713 1.00 93.75 92 PHE A N 1
ATOM 714 C CA . PHE A 1 92 ? -14.065 3.022 0.576 1.00 93.75 92 PHE A CA 1
ATOM 715 C C . PHE A 1 92 ? -13.290 1.771 0.163 1.00 93.75 92 PHE A C 1
ATOM 717 O O . PHE A 1 92 ? -13.248 1.448 -1.022 1.00 93.75 92 PHE A O 1
ATOM 724 N N . LYS A 1 93 ? -12.758 1.006 1.122 1.00 92.88 93 LYS A N 1
ATOM 725 C CA . LYS A 1 93 ? -12.048 -0.246 0.839 1.00 92.88 93 LYS A CA 1
ATOM 726 C C . LYS A 1 93 ? -12.936 -1.283 0.149 1.00 92.88 93 LYS A C 1
ATOM 728 O O . LYS A 1 93 ? -12.508 -1.864 -0.840 1.00 92.88 93 LYS A O 1
ATOM 733 N N . VAL A 1 94 ? -14.185 -1.461 0.587 1.00 94.88 94 VAL A N 1
ATOM 734 C CA . VAL A 1 94 ? -15.161 -2.337 -0.093 1.00 94.88 94 VAL A CA 1
ATOM 735 C C . VAL A 1 94 ? -15.373 -1.908 -1.547 1.00 94.88 94 VAL A C 1
ATOM 737 O O . VAL A 1 94 ? -15.309 -2.739 -2.450 1.00 94.88 94 VAL A O 1
ATOM 740 N N . GLN A 1 95 ? -15.577 -0.613 -1.801 1.00 95.06 95 GLN A N 1
ATOM 741 C CA . GLN A 1 95 ? -15.764 -0.109 -3.167 1.00 95.06 95 GLN A CA 1
ATOM 742 C C . GLN A 1 95 ? -14.504 -0.284 -4.028 1.00 95.06 95 GLN A C 1
ATOM 744 O O . GLN A 1 95 ? -14.604 -0.638 -5.203 1.00 95.06 95 GLN A O 1
ATOM 749 N N . ALA A 1 96 ? -13.318 -0.098 -3.446 1.00 92.62 96 ALA A N 1
ATOM 750 C CA . ALA A 1 96 ? -12.052 -0.324 -4.131 1.00 92.62 96 ALA A CA 1
ATOM 751 C C . ALA A 1 96 ? -11.858 -1.806 -4.500 1.00 92.62 96 ALA A C 1
ATOM 753 O O . ALA A 1 96 ? -11.445 -2.098 -5.621 1.00 92.62 96 ALA A O 1
ATOM 754 N N . MET A 1 97 ? -12.219 -2.736 -3.607 1.00 92.75 97 MET A N 1
ATOM 755 C CA . MET A 1 97 ? -12.177 -4.182 -3.869 1.00 92.75 97 MET A CA 1
ATOM 756 C C . MET A 1 97 ? -13.100 -4.571 -5.028 1.00 92.75 97 MET A C 1
ATOM 758 O O . MET A 1 97 ? -12.667 -5.262 -5.949 1.00 92.75 97 MET A O 1
ATOM 762 N N . ILE A 1 98 ? -14.332 -4.048 -5.046 1.00 93.44 98 ILE A N 1
ATOM 763 C CA . ILE A 1 98 ? -15.278 -4.261 -6.153 1.00 93.44 98 ILE A CA 1
ATOM 764 C C . ILE A 1 98 ? -14.698 -3.729 -7.469 1.00 93.44 98 ILE A C 1
ATOM 766 O O . ILE A 1 98 ? -14.715 -4.431 -8.479 1.00 93.44 98 ILE A O 1
ATOM 770 N N . ALA A 1 99 ? -14.144 -2.512 -7.470 1.00 91.62 99 ALA A N 1
ATOM 771 C CA . ALA A 1 99 ? -13.527 -1.923 -8.660 1.00 91.62 99 ALA A CA 1
ATOM 772 C C . ALA A 1 99 ? -12.318 -2.732 -9.163 1.00 91.62 99 ALA A C 1
ATOM 774 O O . ALA A 1 99 ? -12.084 -2.793 -10.368 1.00 91.62 99 ALA A O 1
ATOM 775 N N . ALA A 1 100 ? -11.589 -3.385 -8.255 1.00 89.19 100 ALA A N 1
ATOM 776 C CA . ALA A 1 100 ? -10.475 -4.275 -8.568 1.00 89.19 100 ALA A CA 1
ATOM 777 C C . ALA A 1 100 ? -10.915 -5.685 -9.008 1.00 89.19 100 ALA A C 1
ATOM 779 O O . ALA A 1 100 ? -10.063 -6.511 -9.328 1.00 89.19 100 ALA A O 1
ATOM 780 N N . THR A 1 101 ? -12.223 -5.973 -9.062 1.00 91.31 101 THR A N 1
ATOM 781 C CA . THR A 1 101 ? -12.770 -7.321 -9.320 1.00 91.31 101 THR A CA 1
ATOM 782 C C . THR A 1 101 ? -12.285 -8.351 -8.284 1.00 91.31 101 THR A C 1
ATOM 784 O O . THR A 1 101 ? -12.024 -9.510 -8.603 1.00 91.31 101 THR A O 1
ATOM 787 N N . LEU A 1 102 ? -12.139 -7.912 -7.032 1.00 89.38 102 LEU A N 1
ATOM 788 C CA . LEU A 1 102 ? -11.782 -8.738 -5.879 1.00 89.38 102 LEU A CA 1
ATOM 789 C C . LEU A 1 102 ? -13.003 -8.948 -4.974 1.00 89.38 102 LEU A C 1
ATOM 791 O O . LEU A 1 102 ? -13.981 -8.205 -5.054 1.00 89.38 102 LEU A O 1
ATOM 795 N N . ASP A 1 103 ? -12.934 -9.949 -4.098 1.00 89.94 103 ASP A N 1
ATOM 796 C CA . ASP A 1 103 ? -14.001 -10.254 -3.142 1.00 89.94 103 ASP A CA 1
ATOM 797 C C . ASP A 1 103 ? -14.106 -9.169 -2.044 1.00 89.94 103 ASP A C 1
ATOM 799 O O . ASP A 1 103 ? -13.167 -9.000 -1.262 1.00 89.94 103 ASP A O 1
ATOM 803 N N . PRO A 1 104 ? -15.215 -8.410 -1.950 1.00 86.94 104 PRO A N 1
ATOM 804 C CA . PRO A 1 104 ? -15.387 -7.389 -0.918 1.00 86.94 104 PRO A CA 1
ATOM 805 C C . PRO A 1 104 ? -15.654 -7.955 0.484 1.00 86.94 104 PRO A C 1
ATOM 807 O O . PRO A 1 104 ? -15.483 -7.222 1.460 1.00 86.94 104 PRO A O 1
ATOM 810 N N . GLU A 1 105 ? -16.053 -9.224 0.612 1.00 85.50 105 GLU A N 1
ATOM 811 C CA . GLU A 1 105 ? -16.317 -9.853 1.916 1.00 85.50 105 GLU A CA 1
ATOM 812 C C . GLU A 1 105 ? -15.021 -10.115 2.701 1.00 85.50 105 GLU A C 1
ATOM 814 O O . GLU A 1 105 ? -15.044 -10.304 3.916 1.00 85.50 105 GLU A O 1
ATOM 819 N N . SER A 1 106 ? -13.860 -10.036 2.041 1.00 80.81 106 SER A N 1
ATOM 820 C CA . SER A 1 106 ? -12.551 -10.187 2.680 1.00 80.81 106 SER A CA 1
ATOM 821 C C . SER A 1 106 ? -12.049 -8.913 3.384 1.00 80.81 106 SER A C 1
ATOM 823 O O . SER A 1 106 ? -10.875 -8.841 3.760 1.00 80.81 106 SER A O 1
ATOM 825 N N . VAL A 1 107 ? -12.872 -7.864 3.510 1.00 84.62 107 VAL A N 1
ATOM 826 C CA . VAL A 1 107 ? -12.464 -6.594 4.133 1.00 84.62 107 VAL A CA 1
ATOM 827 C C . VAL A 1 107 ? -12.484 -6.705 5.659 1.00 84.62 107 VAL A C 1
ATOM 829 O O . VAL A 1 107 ? -13.501 -6.474 6.315 1.00 84.62 107 VAL A O 1
ATOM 832 N N . ASP A 1 108 ? -11.314 -7.002 6.224 1.00 85.50 108 ASP A N 1
ATOM 833 C CA . ASP A 1 108 ? -11.087 -7.000 7.670 1.00 85.50 108 ASP A CA 1
ATOM 834 C C . ASP A 1 108 ? -11.158 -5.563 8.244 1.00 85.50 108 ASP A C 1
ATOM 836 O O . ASP A 1 108 ? -10.638 -4.623 7.624 1.00 85.50 108 ASP A O 1
ATOM 840 N N . PRO A 1 109 ? -11.807 -5.343 9.406 1.00 87.31 109 PRO A N 1
ATOM 841 C CA . PRO A 1 109 ? -11.739 -4.074 10.131 1.00 87.31 109 PRO A CA 1
ATOM 842 C C . PRO A 1 109 ? -10.335 -3.703 10.635 1.00 87.31 109 PRO A C 1
ATOM 844 O O . PRO A 1 109 ? -10.147 -2.551 11.036 1.00 87.31 109 PRO A O 1
ATOM 847 N N . ILE A 1 110 ? -9.385 -4.639 10.660 1.00 86.88 110 ILE A N 1
ATOM 848 C CA . ILE A 1 110 ? -8.009 -4.433 11.111 1.00 86.88 110 ILE A CA 1
ATOM 849 C C . ILE A 1 110 ? -7.036 -4.642 9.949 1.00 86.88 110 ILE A C 1
ATOM 851 O O . ILE A 1 110 ? -7.061 -5.645 9.241 1.00 86.88 110 ILE A O 1
ATOM 855 N N . GLU A 1 111 ? -6.134 -3.681 9.786 1.00 79.75 111 GLU A N 1
ATOM 856 C CA . GLU A 1 111 ? -5.008 -3.741 8.866 1.00 79.75 111 GLU A CA 1
ATOM 857 C C . GLU A 1 111 ? -3.701 -3.954 9.629 1.00 79.75 111 GLU A C 1
ATOM 859 O O . GLU A 1 111 ? -3.424 -3.261 10.605 1.00 79.75 111 GLU A O 1
ATOM 864 N N . VAL A 1 112 ? -2.901 -4.931 9.198 1.00 76.56 112 VAL A N 1
ATOM 865 C CA . VAL A 1 112 ? -1.678 -5.350 9.893 1.00 76.56 112 VAL A CA 1
ATOM 866 C C . VAL A 1 112 ? -0.439 -4.933 9.106 1.00 76.56 112 VAL A C 1
ATOM 868 O O . VAL A 1 112 ? -0.096 -5.546 8.096 1.00 76.56 112 VAL A O 1
ATOM 871 N N . PHE A 1 113 ? 0.275 -3.931 9.609 1.00 70.94 113 PHE A N 1
ATOM 872 C CA . PHE A 1 113 ? 1.521 -3.419 9.042 1.00 70.94 113 PHE A CA 1
ATOM 873 C C . PHE A 1 113 ? 2.734 -4.058 9.724 1.00 70.94 113 PHE A C 1
ATOM 875 O O . PHE A 1 113 ? 2.727 -4.299 10.932 1.00 70.94 113 PHE A O 1
ATOM 882 N N . ARG A 1 114 ? 3.805 -4.313 8.964 1.00 71.38 114 ARG A N 1
ATOM 883 C CA . ARG A 1 114 ? 5.089 -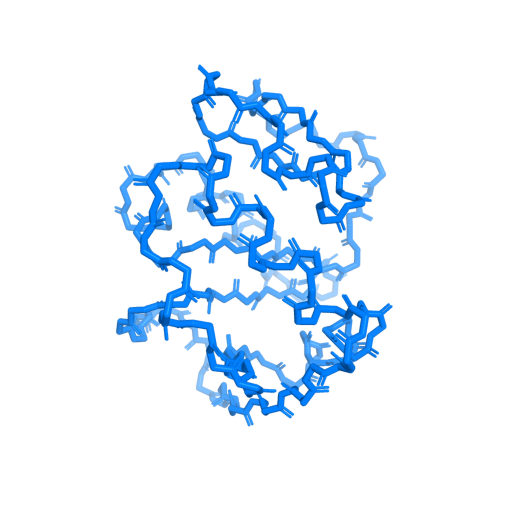4.810 9.485 1.00 71.38 114 ARG A CA 1
ATOM 884 C C . ARG A 1 114 ? 6.236 -3.952 8.937 1.00 71.38 114 ARG A C 1
ATOM 886 O O . ARG A 1 114 ? 6.355 -3.775 7.728 1.00 71.38 114 ARG A O 1
ATOM 893 N N . GLY A 1 115 ? 7.078 -3.428 9.820 1.00 66.44 115 GLY A N 1
ATOM 894 C CA . GLY A 1 115 ? 8.098 -2.413 9.518 1.00 66.44 115 GLY A CA 1
ATOM 895 C C . GLY A 1 115 ? 8.988 -2.138 10.731 1.00 66.44 115 GLY A C 1
ATOM 896 O O . GLY A 1 115 ? 8.834 -2.805 11.751 1.00 66.44 115 GLY A O 1
ATOM 897 N N . ASP A 1 116 ? 9.940 -1.213 10.633 1.00 63.38 116 ASP A N 1
ATOM 898 C CA . ASP A 1 116 ? 10.734 -0.761 11.788 1.00 63.38 116 ASP A CA 1
ATOM 899 C C . ASP A 1 116 ? 10.0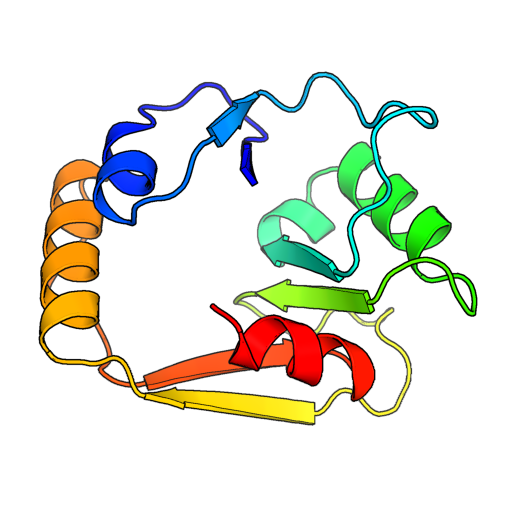29 0.350 12.592 1.00 63.38 116 ASP A C 1
ATOM 901 O O . ASP A 1 116 ? 9.014 0.889 12.158 1.00 63.38 116 ASP A O 1
ATOM 905 N N . GLU A 1 117 ? 10.543 0.671 13.788 1.00 57.62 117 GLU A N 1
ATOM 906 C CA . GLU A 1 117 ? 9.933 1.646 14.716 1.00 57.62 117 GLU A CA 1
ATOM 907 C C . GLU A 1 117 ? 9.631 3.007 14.069 1.00 57.62 117 GLU A C 1
ATOM 909 O O . GLU A 1 117 ? 8.611 3.621 14.377 1.00 57.62 117 GLU A O 1
ATOM 914 N N . GLN A 1 118 ? 10.489 3.464 13.157 1.00 57.59 118 GLN A N 1
ATOM 915 C CA . GLN A 1 118 ? 10.349 4.762 12.500 1.00 57.59 118 GLN A CA 1
ATOM 916 C C . GLN A 1 118 ? 9.264 4.703 11.407 1.00 57.59 118 GLN A C 1
ATOM 918 O O . GLN A 1 118 ? 8.372 5.553 11.383 1.00 57.59 118 GLN A O 1
ATOM 923 N N . SER A 1 119 ? 9.195 3.600 10.647 1.00 58.56 119 SER A N 1
ATOM 924 C CA . SER A 1 119 ? 8.132 3.343 9.657 1.00 58.56 119 SER A CA 1
ATOM 925 C C . SER A 1 119 ? 6.716 3.406 10.229 1.00 58.56 119 SER A C 1
ATOM 927 O O . SER A 1 119 ? 5.770 3.753 9.517 1.00 58.56 119 SER A O 1
ATOM 929 N N . PHE A 1 120 ? 6.534 3.085 11.511 1.00 58.12 120 PHE A N 1
ATOM 930 C CA . PHE A 1 120 ? 5.214 3.126 12.140 1.00 58.12 120 PHE A CA 1
ATOM 931 C C . PHE A 1 120 ? 4.712 4.533 12.443 1.00 58.12 120 PHE A C 1
ATOM 933 O O . PHE A 1 120 ? 3.498 4.730 12.457 1.00 58.12 120 PHE A O 1
ATOM 940 N N . LEU A 1 121 ? 5.600 5.513 12.635 1.00 54.72 121 LEU A N 1
ATOM 941 C CA . LEU A 1 121 ? 5.183 6.907 12.812 1.00 54.72 121 LEU A CA 1
ATOM 942 C C . LEU A 1 121 ? 4.559 7.457 11.525 1.00 54.72 121 LEU A C 1
ATOM 944 O O . LEU A 1 121 ? 3.565 8.176 11.585 1.00 54.72 121 LEU A O 1
ATOM 948 N N . ALA A 1 122 ? 5.082 7.061 10.363 1.00 52.50 122 ALA A N 1
ATOM 949 C CA . ALA A 1 122 ? 4.499 7.417 9.073 1.00 52.50 122 ALA A CA 1
ATOM 950 C C . ALA A 1 122 ? 3.172 6.683 8.804 1.00 52.50 122 ALA A C 1
ATOM 952 O O . ALA A 1 122 ? 2.227 7.288 8.303 1.00 52.50 122 ALA A O 1
ATOM 953 N N . ALA A 1 123 ? 3.068 5.401 9.176 1.00 51.53 123 ALA A N 1
ATOM 954 C CA . ALA A 1 123 ? 1.849 4.610 8.979 1.00 51.53 123 ALA A CA 1
ATOM 955 C C . ALA A 1 123 ? 0.667 5.059 9.862 1.00 51.53 123 ALA A C 1
ATOM 957 O O . ALA A 1 123 ? -0.480 4.817 9.507 1.00 51.53 123 ALA A O 1
ATOM 958 N N . GLN A 1 124 ? 0.919 5.721 10.996 1.00 51.97 124 GLN A N 1
ATOM 959 C CA . GLN A 1 124 ? -0.135 6.295 11.847 1.00 51.97 124 GLN A CA 1
ATOM 960 C C . GLN A 1 124 ? -0.762 7.582 11.280 1.00 51.97 124 GLN A C 1
ATOM 962 O O . GLN A 1 124 ? -1.787 8.027 11.795 1.00 51.97 124 GLN A O 1
ATOM 967 N N . LEU A 1 125 ? -0.148 8.193 10.260 1.00 48.75 125 LEU A N 1
ATOM 968 C CA . LEU A 1 125 ? -0.596 9.451 9.649 1.00 48.75 125 LEU A CA 1
ATOM 969 C C . LEU A 1 125 ? -1.457 9.254 8.386 1.00 48.75 125 LEU A C 1
ATOM 971 O O . LEU A 1 125 ? -1.893 10.249 7.802 1.00 48.75 125 LEU A O 1
ATOM 975 N N . LEU A 1 126 ? -1.691 8.005 7.973 1.00 50.06 126 LEU A N 1
ATOM 976 C CA . LEU A 1 126 ? -2.576 7.608 6.870 1.00 50.06 126 LEU A CA 1
ATOM 977 C C . LEU A 1 126 ? -3.869 6.993 7.420 1.00 50.06 126 LEU A C 1
ATOM 979 O O . LEU A 1 126 ? -4.928 7.250 6.804 1.00 50.06 126 LEU A O 1
#

Secondary structure (DSSP, 8-state):
-EESS----HHHHHTT---EE-S---TTSPPPSEEEEEHHHHHH-HHHHHHHHHHSSTTS-EEEEESSSPPTTS-TT-EEEEEEPPHHHHHHHHHHHHHTT--GGG--SEEEEEE-HHHHHHHTT-

Organism: NCBI:txid487514

Radius of gyration: 14.99 Å; chains: 1; bounding box: 37×29×31 Å

Sequence (126 aa):
MYLAECRDDRPLRILGVNSELLDGFSSEARRPDAIIASSALFGENNVVRAYFEDTSRPNRADVAVWGGERPLNLRRGAQQLEHRLSAAARAFKVQAMIAATLDPESVDPIEVFRGDEQSFLAAQLL